Protein AF-A0A150H4C7-F1 (afdb_monomer_lite)

InterPro domains:
  IPR055328 E3 ubiquitin-protein ligase CCNB1IP1 homolog [PTHR47384] (2-64)

Secondary structure (DSSP, 8-state):
-----TT--HHHHHHHHHHHHHHHHHHHHHHHHHHHHHHHHHHHHHHHHHHHHHHHHHHHHHHHHHHS----TT-------------------------------------HHHHHHHHHHHTTPPP-----------------S---

Foldseek 3Di:
DDPPDPPDDVVVVVVVVVVVVVVVVVVVVVVVVVVVVVVVVVVVVVVVVVVVVVVVVVVVVVVCCVVVPDPPVPDPDDDDDDDDDDPPDDDPDPDDDDDDDDDDPDDDDPPPVVVVVVVCVVVVHDDDPPDDDDDDDDPDDPDDDDDD

pLDDT: mean 70.46, std 21.43, range [39.91, 98.62]

Radius of gyration: 32.01 Å; chains: 1; bounding box: 74×52×82 Å

Structure (mmCIF, N/CA/C/O backbone):
data_AF-A0A150H4C7-F1
#
_entry.id   AF-A0A150H4C7-F1
#
loop_
_atom_site.group_PDB
_atom_site.id
_atom_site.type_symbol
_atom_site.label_atom_id
_atom_site.label_alt_id
_atom_site.label_comp_id
_atom_site.label_asym_id
_atom_site.label_entity_id
_atom_site.label_seq_id
_atom_site.pdbx_PDB_ins_code
_atom_site.Cartn_x
_atom_site.Cartn_y
_atom_site.Cartn_z
_atom_site.occupancy
_atom_site.B_iso_or_equiv
_atom_site.auth_seq_id
_atom_site.auth_comp_id
_atom_site.auth_asym_id
_atom_site.auth_atom_id
_atom_site.pdbx_PDB_model_num
ATOM 1 N N . MET A 1 1 ? -40.469 1.631 31.049 1.00 41.66 1 MET A N 1
ATOM 2 C CA . MET A 1 1 ? -39.891 0.312 30.711 1.00 41.66 1 MET A CA 1
ATOM 3 C C . MET A 1 1 ? -38.591 0.146 31.486 1.00 41.66 1 MET A C 1
ATOM 5 O O . MET A 1 1 ? -37.676 0.924 31.260 1.00 41.66 1 MET A O 1
ATOM 9 N N . LYS A 1 2 ? -38.530 -0.782 32.449 1.00 51.66 2 LYS A N 1
ATOM 10 C CA . LYS A 1 2 ? -37.303 -1.110 33.196 1.00 51.66 2 LYS A CA 1
ATOM 11 C C . LYS A 1 2 ? -36.655 -2.314 32.510 1.00 51.66 2 LYS A C 1
ATOM 13 O O . LYS A 1 2 ? -37.197 -3.411 32.580 1.00 51.66 2 LYS A O 1
ATOM 18 N N . LEU A 1 3 ? -35.542 -2.093 31.815 1.00 53.72 3 LEU A N 1
ATOM 19 C CA . LEU A 1 3 ? -34.699 -3.155 31.263 1.00 53.72 3 LEU A CA 1
ATOM 20 C C . LEU A 1 3 ? -33.967 -3.839 32.427 1.00 53.72 3 LEU A C 1
ATOM 22 O O . LEU A 1 3 ? -32.898 -3.410 32.844 1.00 53.72 3 LEU A O 1
ATOM 26 N N . LEU A 1 4 ? -34.586 -4.875 32.991 1.00 54.56 4 LEU A N 1
ATOM 27 C CA . LEU A 1 4 ? -33.944 -5.816 33.910 1.00 54.56 4 LEU A CA 1
ATOM 28 C C . LEU A 1 4 ? -33.056 -6.759 33.084 1.00 54.56 4 LEU A C 1
ATOM 30 O O . LEU A 1 4 ? -33.438 -7.887 32.788 1.00 54.56 4 LEU A O 1
ATOM 34 N N . LEU A 1 5 ? -31.880 -6.283 32.664 1.00 55.50 5 LEU A N 1
ATOM 35 C CA . LEU A 1 5 ? -30.847 -7.160 32.113 1.00 55.50 5 LEU A CA 1
ATOM 36 C C . LEU A 1 5 ? -30.209 -7.957 33.266 1.00 55.50 5 LEU A C 1
ATOM 38 O O . LEU A 1 5 ? -29.368 -7.447 33.999 1.00 55.50 5 LEU A O 1
ATOM 42 N N . CYS A 1 6 ? -30.647 -9.206 33.435 1.00 62.44 6 CYS A N 1
ATOM 43 C CA . CYS A 1 6 ? -29.910 -10.314 34.062 1.00 62.44 6 CYS A CA 1
ATOM 44 C C . CYS A 1 6 ? -29.132 -10.025 35.365 1.00 62.44 6 CYS A C 1
ATOM 46 O O . CYS A 1 6 ? -28.011 -10.501 35.520 1.00 62.44 6 CYS A O 1
ATOM 48 N N . GLY A 1 7 ? -29.698 -9.266 36.310 1.00 65.38 7 GLY A N 1
ATOM 49 C CA . GLY A 1 7 ? -29.125 -9.107 37.657 1.00 65.38 7 GLY A CA 1
ATOM 50 C C . GLY A 1 7 ? -27.735 -8.459 37.718 1.00 65.38 7 GLY A C 1
ATOM 51 O O . GLY A 1 7 ? -27.109 -8.490 38.775 1.00 65.38 7 GLY A O 1
ATOM 52 N N . GLN A 1 8 ? -27.245 -7.875 36.621 1.00 62.22 8 GLN A N 1
ATOM 53 C CA . GLN A 1 8 ? -25.992 -7.131 36.625 1.00 62.22 8 GLN A CA 1
ATOM 54 C C . GLN A 1 8 ? -26.229 -5.695 37.081 1.00 62.22 8 GLN A C 1
ATOM 56 O O . GLN A 1 8 ? -27.199 -5.045 36.685 1.00 62.22 8 GLN A O 1
ATOM 61 N N . ALA A 1 9 ? -25.322 -5.210 37.925 1.00 78.19 9 ALA A N 1
ATOM 62 C CA . ALA A 1 9 ? -25.319 -3.831 38.370 1.00 78.19 9 ALA A CA 1
ATOM 63 C C . ALA A 1 9 ? -25.137 -2.901 37.143 1.00 78.19 9 ALA A C 1
ATOM 65 O O . ALA A 1 9 ? -24.409 -3.261 36.207 1.00 78.19 9 ALA A O 1
ATOM 66 N N . PRO A 1 10 ? -25.822 -1.744 37.081 1.00 81.94 10 PRO A N 1
ATOM 67 C CA . PRO A 1 10 ? -25.789 -0.841 35.923 1.00 81.94 10 PRO A CA 1
ATOM 68 C C . PRO A 1 10 ? -24.366 -0.413 35.517 1.00 81.94 10 PRO A C 1
ATOM 70 O O . PRO A 1 10 ? -24.109 -0.115 34.350 1.00 81.94 10 PRO A O 1
ATOM 73 N N . GLU A 1 11 ? -23.421 -0.454 36.450 1.00 85.75 11 GLU A N 1
ATOM 74 C CA . GLU A 1 11 ? -22.000 -0.198 36.242 1.00 85.75 11 GLU A CA 1
ATOM 75 C C . GLU A 1 11 ? -21.376 -1.198 35.259 1.00 85.75 11 GLU A C 1
ATOM 77 O O . GLU A 1 11 ? -20.555 -0.818 34.425 1.00 85.75 11 GLU A O 1
ATOM 82 N N . THR A 1 12 ? -21.788 -2.470 35.297 1.00 87.88 12 THR A N 1
ATOM 83 C CA . THR A 1 12 ? -21.277 -3.505 34.386 1.00 87.88 12 THR A CA 1
ATOM 84 C C . THR A 1 12 ? -21.752 -3.273 32.954 1.00 87.88 12 THR A C 1
ATOM 86 O O . THR A 1 12 ? -20.964 -3.396 32.015 1.00 87.88 12 THR A O 1
ATOM 89 N N . ALA A 1 13 ? -23.013 -2.870 32.778 1.00 85.88 13 ALA A N 1
ATOM 90 C CA . ALA A 1 13 ? -23.545 -2.508 31.467 1.00 85.88 13 ALA A CA 1
ATOM 91 C C . ALA A 1 13 ? -22.799 -1.300 30.878 1.00 85.88 13 ALA A C 1
ATOM 93 O O . ALA A 1 13 ? -22.429 -1.313 29.703 1.00 85.88 13 ALA A O 1
ATOM 94 N N . PHE A 1 14 ? -22.508 -0.288 31.701 1.00 90.94 14 PHE A N 1
ATOM 95 C CA . PHE A 1 14 ? -21.747 0.882 31.265 1.00 90.94 14 PHE A CA 1
ATOM 96 C C . PHE A 1 14 ? -20.296 0.533 30.907 1.00 90.94 14 PHE A C 1
ATOM 98 O O . PHE A 1 14 ? -19.802 0.952 29.860 1.00 90.94 14 PHE A O 1
ATOM 105 N N . ALA A 1 15 ? -19.628 -0.290 31.720 1.00 92.38 15 ALA A N 1
ATOM 106 C CA . ALA A 1 15 ? -18.275 -0.763 31.435 1.00 92.38 15 ALA A CA 1
ATOM 107 C C . ALA A 1 15 ? -18.214 -1.571 30.127 1.00 92.38 15 ALA A C 1
ATOM 109 O O . ALA A 1 15 ? -17.310 -1.370 29.317 1.00 92.38 15 ALA A O 1
ATOM 110 N N . SER A 1 16 ? -19.202 -2.438 29.882 1.00 94.56 16 SER A N 1
ATOM 111 C CA . SER A 1 16 ? -19.303 -3.215 28.642 1.00 94.56 16 SER A CA 1
ATOM 112 C C . SER A 1 16 ? -19.544 -2.325 27.419 1.00 94.56 16 SER A C 1
ATOM 114 O O . SER A 1 16 ? -18.888 -2.497 26.387 1.00 94.56 16 SER A O 1
ATOM 116 N N . ALA A 1 17 ? -20.430 -1.331 27.536 1.00 94.75 17 ALA A N 1
ATOM 117 C CA . ALA A 1 17 ? -20.675 -0.364 26.471 1.00 94.75 17 ALA A CA 1
ATOM 118 C C . ALA A 1 17 ? -19.405 0.439 26.143 1.00 94.75 17 ALA A C 1
ATOM 120 O O . ALA A 1 17 ? -19.026 0.545 24.976 1.00 94.75 17 ALA A O 1
ATOM 121 N N . LEU A 1 18 ? -18.698 0.932 27.165 1.00 96.25 18 LEU A N 1
ATOM 122 C CA . LEU A 1 18 ? -17.440 1.658 26.995 1.00 96.25 18 LEU A CA 1
ATOM 123 C C . LEU A 1 18 ? -16.363 0.789 26.333 1.00 96.25 18 LEU A C 1
ATOM 125 O O . LEU A 1 18 ? -15.719 1.236 25.385 1.00 96.25 18 LEU A O 1
ATOM 129 N N . ALA A 1 19 ? -16.204 -0.459 26.780 1.00 96.88 19 ALA A N 1
ATOM 130 C CA . ALA A 1 19 ? -15.258 -1.404 26.188 1.00 96.88 19 ALA A CA 1
ATOM 131 C C . ALA A 1 19 ? -15.578 -1.678 24.709 1.00 96.88 19 ALA A C 1
ATOM 133 O O . ALA A 1 19 ? -14.673 -1.743 23.879 1.00 96.88 19 ALA A O 1
ATOM 134 N N . SER A 1 20 ? -1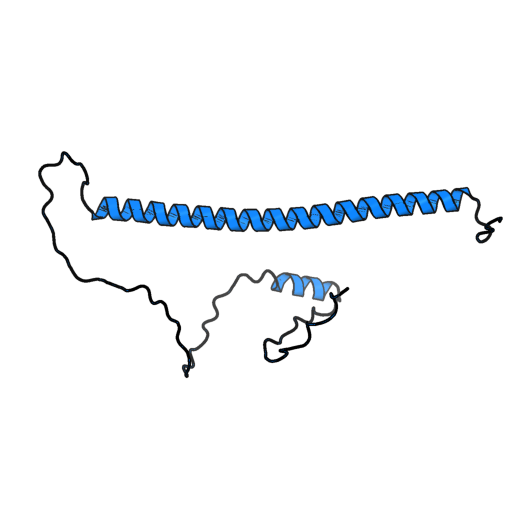6.864 -1.770 24.359 1.00 97.62 20 SER A N 1
ATOM 135 C CA . SER A 1 20 ? -17.312 -1.976 22.976 1.00 97.62 20 SER A CA 1
ATOM 136 C C . SER A 1 20 ? -16.969 -0.781 22.080 1.00 97.62 20 SER A C 1
ATOM 138 O O . SER A 1 20 ? -16.491 -0.964 20.960 1.00 97.62 20 SER A O 1
ATOM 140 N N . VAL A 1 21 ? -17.150 0.448 22.578 1.00 98.19 21 VAL A N 1
ATOM 141 C CA . VAL A 1 21 ? -16.762 1.672 21.856 1.00 98.19 21 VAL A CA 1
ATOM 142 C C . VAL A 1 21 ? -15.246 1.738 21.676 1.00 98.19 21 VAL A C 1
ATOM 144 O O . VAL A 1 21 ? -14.774 1.989 20.568 1.00 98.19 21 VAL A O 1
ATOM 147 N N . GLN A 1 22 ? -14.475 1.467 22.731 1.00 97.94 22 GLN A N 1
ATOM 148 C CA . GLN A 1 22 ? -13.011 1.449 22.662 1.00 97.94 22 GLN A CA 1
ATOM 149 C C . GLN A 1 22 ? -12.500 0.404 21.663 1.00 97.94 22 GLN A C 1
ATOM 151 O O . GLN A 1 22 ? -11.621 0.703 20.855 1.00 97.94 22 GLN A O 1
ATOM 156 N N . PHE A 1 23 ? -13.091 -0.792 21.663 1.00 98.31 23 PHE A N 1
ATOM 157 C CA . PHE A 1 23 ? -12.769 -1.841 20.700 1.00 98.31 23 PHE A CA 1
ATOM 158 C C . PHE A 1 23 ? -13.050 -1.400 19.260 1.00 98.31 23 PHE A C 1
ATOM 160 O O . PHE A 1 23 ? -12.205 -1.578 18.384 1.00 98.31 23 PHE A O 1
ATOM 167 N N . TYR A 1 24 ? -14.206 -0.782 19.012 1.00 98.44 24 TYR A N 1
ATOM 168 C CA . TYR A 1 24 ? -14.568 -0.298 17.682 1.00 98.44 24 TYR A CA 1
ATOM 169 C C . TYR A 1 24 ? -13.594 0.772 17.167 1.00 98.44 24 TYR A C 1
ATOM 171 O O . TYR A 1 24 ? -13.165 0.714 16.014 1.00 98.44 24 TYR A O 1
ATOM 179 N N . VAL A 1 25 ? -13.187 1.710 18.026 1.00 98.44 25 VAL A N 1
ATOM 180 C CA . VAL A 1 25 ? -12.183 2.731 17.684 1.00 98.4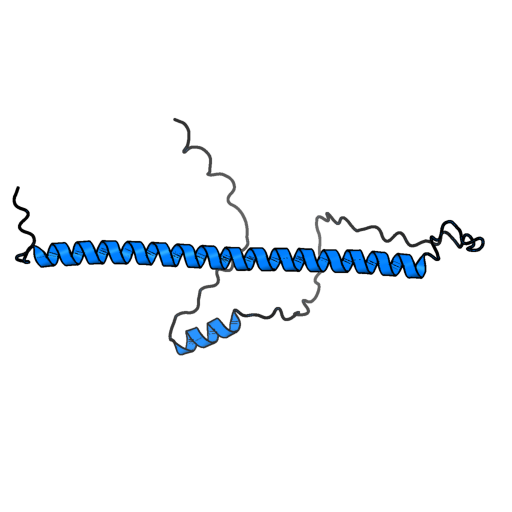4 25 VAL A CA 1
ATOM 181 C C . VAL A 1 25 ? -10.836 2.086 17.346 1.00 98.44 25 VAL A C 1
ATOM 183 O O . VAL A 1 25 ? -10.255 2.403 16.307 1.00 98.44 25 VAL A O 1
ATOM 186 N N . ALA A 1 26 ? -10.367 1.136 18.159 1.00 98.12 26 ALA A N 1
ATOM 187 C CA . ALA A 1 26 ? -9.122 0.414 17.894 1.00 98.12 26 ALA A CA 1
ATOM 188 C C . ALA A 1 26 ? -9.186 -0.379 16.573 1.00 98.12 26 ALA A C 1
ATOM 190 O O . ALA A 1 26 ? -8.234 -0.387 15.792 1.00 98.12 26 ALA A O 1
ATOM 191 N N . GLN A 1 27 ? -10.331 -1.001 16.274 1.00 97.06 27 GLN A N 1
ATOM 192 C CA . GLN A 1 27 ? -10.539 -1.721 15.020 1.00 97.06 27 GLN A CA 1
ATOM 193 C C . GLN A 1 27 ? -10.494 -0.782 13.806 1.00 97.06 27 GLN A C 1
ATOM 195 O O . GLN A 1 27 ? -9.904 -1.141 12.783 1.00 97.06 27 GLN A O 1
ATOM 200 N N . GLN A 1 28 ? -11.085 0.415 13.901 1.00 98.00 28 GLN A N 1
ATOM 201 C CA . GLN A 1 28 ? -10.997 1.414 12.833 1.00 98.00 28 GLN A CA 1
ATOM 202 C C . GLN A 1 28 ? -9.552 1.862 12.586 1.00 98.00 28 GLN A C 1
ATOM 204 O O . GLN A 1 28 ? -9.127 1.904 11.430 1.00 98.00 28 GLN A O 1
ATOM 209 N N . GLN A 1 29 ? -8.792 2.134 13.652 1.00 97.94 29 GLN A N 1
ATOM 210 C CA . GLN A 1 29 ? -7.383 2.534 13.561 1.00 97.94 29 GLN A CA 1
ATOM 211 C C . GLN A 1 29 ? -6.539 1.469 12.852 1.00 97.94 29 GLN A C 1
ATOM 213 O O . GLN A 1 29 ? -5.854 1.766 11.871 1.00 97.94 29 GLN A O 1
ATOM 218 N N . LEU A 1 30 ? -6.683 0.205 13.255 1.00 98.25 30 LEU A N 1
ATOM 219 C CA . LEU A 1 30 ? -5.969 -0.906 12.627 1.00 98.25 30 LEU A CA 1
ATOM 220 C C . LEU A 1 30 ? -6.305 -1.038 11.131 1.00 98.25 30 LEU A C 1
ATOM 222 O O . LEU A 1 30 ? -5.433 -1.304 10.301 1.00 98.25 30 LEU A O 1
ATOM 226 N N . GLN A 1 31 ? -7.571 -0.832 10.754 1.00 97.00 31 GLN A N 1
ATOM 227 C CA . GLN A 1 31 ? -7.965 -0.850 9.345 1.00 97.00 31 GLN A CA 1
ATOM 228 C C . GLN A 1 31 ? -7.371 0.318 8.552 1.00 97.00 31 GLN A C 1
ATOM 230 O O . GLN A 1 31 ? -7.003 0.120 7.389 1.00 97.00 31 GLN A O 1
ATOM 235 N N . SER A 1 32 ? -7.279 1.518 9.135 1.00 97.06 32 SER A N 1
ATOM 236 C CA . SER A 1 32 ? -6.611 2.646 8.478 1.00 97.06 32 SER A CA 1
ATOM 237 C C . SER A 1 32 ? -5.117 2.393 8.288 1.00 97.06 32 SER A C 1
ATOM 239 O O . SER A 1 32 ? -4.633 2.569 7.172 1.00 97.06 32 SER A O 1
ATOM 241 N N . GLU A 1 33 ? -4.419 1.873 9.299 1.00 98.06 33 GLU A N 1
ATOM 242 C CA . GLU A 1 33 ? -2.986 1.553 9.217 1.00 98.06 33 GLU A CA 1
ATOM 243 C C . GLU A 1 33 ? -2.691 0.496 8.145 1.00 98.06 33 GLU A C 1
ATOM 245 O O . GLU A 1 33 ? -1.726 0.601 7.380 1.00 98.06 33 GLU A O 1
ATOM 250 N N . LEU A 1 34 ? -3.553 -0.521 8.032 1.00 97.25 34 LEU A N 1
ATOM 251 C CA . LEU A 1 34 ? -3.422 -1.552 7.005 1.00 97.25 34 LEU A CA 1
ATOM 252 C C . LEU A 1 34 ? -3.577 -0.952 5.601 1.00 97.25 34 LEU A C 1
ATOM 254 O O . LEU A 1 34 ? -2.770 -1.244 4.710 1.00 97.25 34 LEU A O 1
ATOM 258 N N . LYS A 1 35 ? -4.588 -0.097 5.395 1.00 97.44 35 LYS A N 1
ATOM 259 C CA . LYS A 1 35 ? -4.810 0.599 4.117 1.00 97.44 35 LYS A CA 1
ATOM 260 C C . LYS A 1 35 ? -3.639 1.517 3.771 1.00 97.44 35 LYS A C 1
ATOM 262 O O . LYS A 1 35 ? -3.161 1.476 2.637 1.00 97.44 35 LYS A O 1
ATOM 267 N N . GLU A 1 36 ? -3.153 2.289 4.736 1.00 97.88 36 GLU A N 1
ATOM 268 C CA . GLU A 1 36 ? -2.000 3.175 4.576 1.00 97.88 36 GLU A CA 1
ATOM 269 C C . GLU A 1 36 ? -0.746 2.384 4.190 1.00 97.88 36 GLU A C 1
ATOM 271 O O . GLU A 1 36 ? -0.117 2.672 3.174 1.00 97.88 36 GLU A O 1
ATOM 276 N N . THR A 1 37 ? -0.450 1.294 4.900 1.00 96.94 37 THR A N 1
ATOM 277 C CA . THR A 1 37 ? 0.690 0.418 4.596 1.00 96.94 37 THR A CA 1
ATOM 278 C C . THR A 1 37 ? 0.630 -0.129 3.166 1.00 96.94 37 THR A C 1
ATOM 280 O O . THR A 1 37 ? 1.647 -0.216 2.471 1.00 96.94 37 THR A O 1
ATOM 283 N N . GLN A 1 38 ? -0.557 -0.515 2.690 1.00 96.94 38 GLN A N 1
ATOM 284 C CA . GLN A 1 38 ? -0.728 -0.983 1.313 1.00 96.94 38 GLN A CA 1
ATOM 285 C C . GLN A 1 38 ? -0.527 0.135 0.286 1.00 96.94 38 GLN A C 1
ATOM 287 O O . GLN A 1 38 ? 0.093 -0.105 -0.755 1.00 96.94 38 GLN A O 1
ATOM 292 N N . LEU A 1 39 ? -1.034 1.338 0.562 1.00 97.50 39 LEU A N 1
ATOM 293 C CA . LEU A 1 39 ? -0.844 2.505 -0.297 1.00 97.50 39 LEU A CA 1
ATOM 294 C C . LEU A 1 39 ? 0.632 2.889 -0.383 1.00 97.50 39 LEU A C 1
ATOM 296 O O . LEU A 1 39 ? 1.150 3.011 -1.490 1.00 97.50 39 LEU A O 1
ATOM 300 N N . THR A 1 40 ? 1.337 2.951 0.744 1.00 98.00 40 THR A N 1
ATOM 301 C CA . THR A 1 40 ? 2.776 3.239 0.801 1.00 98.00 40 THR A CA 1
ATOM 302 C C . THR A 1 40 ? 3.585 2.235 -0.019 1.00 98.00 40 THR A C 1
ATOM 304 O O . THR A 1 40 ? 4.446 2.626 -0.806 1.00 98.00 40 THR A O 1
ATOM 307 N N . LYS A 1 41 ? 3.254 0.937 0.047 1.00 98.31 41 LYS A N 1
ATOM 308 C CA . LYS A 1 41 ? 3.887 -0.089 -0.804 1.00 98.31 41 LYS A CA 1
ATOM 309 C C . LYS A 1 41 ? 3.626 0.132 -2.296 1.00 98.31 41 LYS A C 1
ATOM 311 O O . LYS A 1 41 ? 4.521 -0.086 -3.109 1.00 98.31 41 LYS A O 1
ATOM 316 N N . LYS A 1 42 ? 2.405 0.522 -2.681 1.00 97.88 42 LYS A N 1
ATOM 317 C CA . LYS A 1 42 ? 2.071 0.819 -4.086 1.00 97.88 42 LYS A CA 1
ATOM 318 C C . LYS A 1 42 ? 2.803 2.066 -4.577 1.00 97.88 42 LYS A C 1
ATOM 320 O O . LYS A 1 42 ? 3.355 2.030 -5.671 1.00 97.88 42 LYS A O 1
ATOM 325 N N . ILE A 1 43 ? 2.851 3.117 -3.759 1.00 98.25 43 ILE A N 1
ATOM 326 C CA . ILE A 1 43 ? 3.592 4.349 -4.048 1.00 98.25 43 ILE A CA 1
ATOM 327 C C . ILE A 1 43 ? 5.073 4.035 -4.258 1.00 98.25 43 ILE A C 1
ATOM 329 O O . ILE A 1 43 ? 5.617 4.440 -5.280 1.00 98.25 43 ILE A O 1
ATOM 333 N N . GLY A 1 44 ? 5.692 3.244 -3.375 1.00 98.00 44 GLY A N 1
ATOM 334 C CA . GLY A 1 44 ? 7.090 2.826 -3.529 1.00 98.00 44 GLY A CA 1
ATOM 335 C C . GLY A 1 44 ? 7.350 2.121 -4.864 1.00 98.00 44 GLY A C 1
ATOM 336 O O . GLY A 1 44 ? 8.224 2.531 -5.620 1.00 98.00 44 GLY A O 1
ATOM 337 N N . LYS A 1 45 ? 6.509 1.145 -5.237 1.00 98.38 45 LYS A N 1
ATOM 338 C CA . LYS A 1 45 ? 6.631 0.445 -6.532 1.00 98.38 45 LYS A CA 1
ATOM 339 C C . LYS A 1 45 ? 6.525 1.384 -7.736 1.00 98.38 45 LYS A C 1
ATOM 341 O O . LYS A 1 45 ? 7.241 1.202 -8.717 1.00 98.38 45 LYS A O 1
ATOM 346 N N . VAL A 1 46 ? 5.614 2.357 -7.684 1.00 98.44 46 VAL A N 1
ATOM 347 C CA . VAL A 1 46 ? 5.448 3.345 -8.760 1.00 98.44 46 VAL A CA 1
ATOM 348 C C . VAL A 1 46 ? 6.656 4.280 -8.821 1.00 98.44 46 VAL A C 1
ATOM 350 O O . VAL A 1 46 ? 7.169 4.530 -9.907 1.00 98.44 46 VAL A O 1
ATOM 353 N N . GLN A 1 47 ? 7.153 4.750 -7.675 1.00 98.38 47 GLN A N 1
ATOM 354 C CA . GLN A 1 47 ? 8.353 5.585 -7.605 1.00 98.38 47 GLN A CA 1
ATOM 355 C C . GLN A 1 47 ? 9.585 4.866 -8.166 1.00 98.38 47 GLN A C 1
ATOM 357 O O . GLN A 1 47 ? 10.313 5.455 -8.965 1.00 98.38 47 GLN A O 1
ATOM 362 N N . ASP A 1 48 ? 9.784 3.592 -7.824 1.00 98.38 48 ASP A N 1
ATOM 363 C CA . ASP A 1 48 ? 10.891 2.782 -8.342 1.00 98.38 48 ASP A CA 1
ATOM 364 C C . ASP A 1 48 ? 10.789 2.581 -9.858 1.00 98.38 48 ASP A C 1
ATOM 366 O O . ASP A 1 48 ? 11.782 2.705 -10.577 1.00 98.38 48 ASP A O 1
ATOM 370 N N . ALA A 1 49 ? 9.580 2.335 -10.374 1.00 98.06 49 ALA A N 1
ATOM 371 C CA . ALA A 1 49 ? 9.345 2.228 -11.811 1.00 98.06 49 ALA A CA 1
ATOM 372 C C . ALA A 1 49 ? 9.644 3.548 -12.545 1.00 98.06 49 ALA A C 1
ATOM 374 O O . ALA A 1 49 ? 10.299 3.534 -13.591 1.00 98.06 49 ALA A O 1
ATOM 375 N N . CYS A 1 50 ? 9.215 4.686 -11.987 1.00 98.19 50 CYS A N 1
ATOM 376 C CA . CYS A 1 50 ? 9.515 6.012 -12.526 1.00 98.19 50 CYS A CA 1
ATOM 377 C C . CYS A 1 50 ? 11.021 6.300 -12.519 1.00 98.19 50 CYS A C 1
ATOM 379 O O . CYS A 1 50 ? 11.559 6.737 -13.535 1.00 98.19 50 CYS A O 1
ATOM 381 N N . ARG A 1 51 ? 11.711 6.008 -11.408 1.00 98.62 51 ARG A N 1
ATOM 382 C CA . ARG A 1 51 ? 13.167 6.169 -11.284 1.00 98.62 51 ARG A CA 1
ATOM 383 C C . ARG A 1 51 ? 13.899 5.354 -12.347 1.00 98.62 51 ARG A C 1
ATOM 385 O O . ARG A 1 51 ? 14.694 5.910 -13.096 1.00 98.62 51 ARG A O 1
ATOM 392 N N . LYS A 1 52 ? 13.562 4.069 -12.476 1.00 98.56 52 LYS A N 1
ATOM 393 C CA . LYS A 1 52 ? 14.169 3.178 -13.471 1.00 98.56 52 LYS A CA 1
ATOM 394 C C . LYS A 1 52 ? 13.960 3.684 -14.899 1.00 98.56 52 LYS A C 1
ATOM 396 O O . LYS A 1 52 ? 14.887 3.666 -15.702 1.00 98.56 52 LYS A O 1
ATOM 401 N N . LYS A 1 53 ? 12.759 4.167 -15.230 1.00 98.38 53 LYS A N 1
ATOM 402 C CA . LYS A 1 53 ? 12.493 4.737 -16.559 1.00 98.38 53 LYS A CA 1
ATOM 403 C C . LYS A 1 53 ? 13.291 6.009 -16.823 1.00 98.38 53 LYS A C 1
ATOM 405 O O . LYS A 1 53 ? 13.749 6.207 -17.944 1.00 98.38 53 LYS A O 1
ATOM 410 N N . LEU A 1 54 ? 13.488 6.840 -15.806 1.00 98.38 54 LEU A N 1
ATOM 411 C CA . LEU A 1 54 ? 14.304 8.044 -15.916 1.00 98.38 54 LEU A CA 1
ATOM 412 C C . LEU A 1 54 ? 15.784 7.701 -16.145 1.00 98.38 54 LEU A C 1
ATOM 414 O O . LEU A 1 54 ? 16.422 8.314 -16.997 1.00 98.38 54 LEU A O 1
ATOM 418 N N . GLU A 1 55 ? 16.302 6.677 -15.465 1.00 98.19 55 GLU A N 1
ATOM 419 C CA . GLU A 1 55 ? 17.648 6.137 -15.701 1.00 98.19 55 GLU A CA 1
ATOM 420 C C . GLU A 1 55 ? 17.799 5.562 -17.118 1.00 98.19 55 GLU A C 1
ATOM 422 O O . GLU A 1 55 ? 18.782 5.853 -17.794 1.00 98.19 55 GLU A O 1
ATOM 427 N N . GLU A 1 56 ? 16.816 4.800 -17.611 1.00 97.56 56 GLU A N 1
ATOM 428 C CA . GLU A 1 56 ? 16.813 4.284 -18.990 1.00 97.56 56 GLU A CA 1
ATOM 429 C C . GLU A 1 56 ? 16.866 5.422 -20.024 1.00 97.56 56 GLU A C 1
ATOM 431 O O . GLU A 1 56 ? 17.668 5.372 -20.958 1.00 97.56 56 GLU A O 1
ATOM 436 N N . VAL A 1 57 ? 16.053 6.470 -19.842 1.00 97.81 57 VAL A N 1
ATOM 437 C CA . VAL A 1 57 ? 16.053 7.656 -20.714 1.00 97.81 57 VAL A CA 1
ATOM 438 C C . VAL A 1 57 ? 17.397 8.382 -20.646 1.00 97.81 57 VAL A C 1
ATOM 440 O O . VAL A 1 57 ? 17.970 8.701 -21.687 1.00 97.81 57 VAL A O 1
ATOM 443 N N . HIS A 1 58 ? 17.931 8.605 -19.443 1.00 97.12 58 HIS A N 1
ATOM 444 C CA . HIS A 1 58 ? 19.231 9.245 -19.250 1.00 97.12 58 HIS A CA 1
ATOM 445 C C . HIS A 1 58 ? 20.357 8.471 -19.946 1.00 97.12 58 HIS A C 1
ATOM 447 O O . HIS A 1 58 ? 21.127 9.054 -20.709 1.00 97.12 58 HIS A O 1
ATOM 453 N N . ASN A 1 59 ? 20.411 7.153 -19.752 1.00 96.25 59 ASN A N 1
ATOM 454 C CA . ASN A 1 59 ? 21.396 6.290 -20.397 1.00 96.25 59 ASN A CA 1
ATOM 455 C C . ASN A 1 59 ? 21.268 6.328 -21.927 1.00 96.25 59 ASN A C 1
ATOM 457 O O . ASN A 1 59 ? 22.283 6.383 -22.621 1.00 96.25 59 ASN A O 1
ATOM 461 N N . GLY A 1 60 ? 20.041 6.376 -22.456 1.00 94.88 60 GLY A N 1
ATOM 462 C CA . GLY A 1 60 ? 19.793 6.571 -23.886 1.00 94.88 60 GLY A CA 1
ATOM 463 C C . GLY A 1 60 ? 20.373 7.888 -24.413 1.00 94.88 60 GLY A C 1
ATOM 464 O O . GLY A 1 60 ? 21.059 7.894 -25.435 1.00 94.88 60 GLY A O 1
ATOM 465 N N . TYR A 1 61 ? 20.182 8.996 -23.690 1.00 93.69 61 TYR A N 1
ATOM 466 C CA . TYR A 1 61 ? 20.782 10.287 -24.046 1.00 93.69 61 TYR A CA 1
ATOM 467 C C . TYR A 1 61 ? 22.311 10.259 -24.005 1.00 93.69 61 TYR A C 1
ATOM 469 O O . TYR A 1 61 ? 22.954 10.783 -24.914 1.00 93.69 61 TYR A O 1
ATOM 477 N N . VAL A 1 62 ? 22.906 9.642 -22.981 1.00 91.50 62 VAL A N 1
ATOM 478 C CA . VAL A 1 62 ? 24.367 9.508 -22.866 1.00 91.50 62 VAL A CA 1
ATOM 479 C C . VAL A 1 62 ? 24.930 8.687 -24.028 1.00 91.50 62 VAL A C 1
ATOM 481 O O . VAL A 1 62 ? 25.925 9.087 -24.633 1.00 91.50 62 VAL A O 1
ATOM 484 N N . GLN A 1 63 ? 24.270 7.586 -24.395 1.00 89.31 63 GLN A N 1
ATOM 485 C CA . GLN A 1 63 ? 24.689 6.734 -25.507 1.00 89.31 63 GLN A CA 1
ATOM 486 C C . GLN A 1 63 ? 24.628 7.470 -26.854 1.00 89.31 63 GLN A C 1
ATOM 488 O O . GLN A 1 63 ? 25.583 7.402 -27.630 1.00 89.31 63 GLN A O 1
ATOM 493 N N . VAL A 1 64 ? 23.547 8.213 -27.120 1.00 87.56 64 VAL A N 1
ATOM 494 C CA . VAL A 1 64 ? 23.417 9.030 -28.340 1.00 87.56 64 VAL A CA 1
ATOM 495 C C . VAL A 1 64 ? 24.428 10.172 -28.349 1.00 87.56 64 VAL A C 1
ATOM 497 O O . VAL A 1 64 ? 25.024 10.428 -29.386 1.00 87.56 64 VAL A O 1
ATOM 500 N N . ARG A 1 65 ? 24.688 10.831 -27.214 1.00 81.38 65 ARG A N 1
ATOM 501 C CA . ARG A 1 65 ? 25.707 11.889 -27.126 1.00 81.38 65 ARG A CA 1
ATOM 502 C C . ARG A 1 65 ? 27.111 11.367 -27.434 1.00 81.38 65 ARG A C 1
ATOM 504 O O . ARG A 1 65 ? 27.899 12.083 -28.040 1.00 81.38 65 ARG A O 1
ATOM 511 N N . PHE A 1 66 ? 27.431 10.147 -27.007 1.00 79.31 66 PHE A N 1
ATOM 512 C CA . PHE A 1 66 ? 28.752 9.560 -27.226 1.00 79.31 66 PHE A CA 1
ATOM 513 C C . PHE A 1 66 ? 28.941 9.057 -28.665 1.00 79.31 66 PHE A C 1
ATOM 515 O O . PHE A 1 66 ? 29.995 9.267 -29.255 1.00 79.31 66 PHE A O 1
ATOM 522 N N . LEU A 1 67 ? 27.919 8.420 -29.248 1.00 76.12 67 LEU A N 1
ATOM 523 C CA . LEU A 1 67 ? 27.979 7.876 -30.614 1.00 76.12 67 LEU A CA 1
ATOM 524 C C . LEU A 1 67 ? 27.655 8.908 -31.701 1.00 76.12 67 LEU A C 1
ATOM 526 O O . LEU A 1 67 ? 28.111 8.774 -32.831 1.00 76.12 67 LEU A O 1
ATOM 530 N N . GLY A 1 68 ? 26.854 9.920 -31.375 1.00 63.25 68 GLY A N 1
ATOM 531 C CA . GLY A 1 68 ? 26.329 10.904 -32.319 1.00 63.25 68 GLY A CA 1
ATOM 532 C C . GLY A 1 68 ? 27.304 12.011 -32.702 1.00 63.25 68 GLY A C 1
ATOM 533 O O . GLY A 1 68 ? 26.932 12.875 -33.489 1.00 63.25 68 GLY A O 1
ATOM 534 N N . GLY A 1 69 ? 28.532 11.998 -32.175 1.00 55.38 69 GLY A N 1
ATOM 535 C CA . GLY A 1 69 ? 29.481 13.078 -32.403 1.00 55.38 69 GLY A CA 1
ATOM 536 C C . GLY A 1 69 ? 29.001 14.400 -31.801 1.00 55.38 69 GLY A C 1
ATOM 537 O O . GLY A 1 69 ? 27.860 14.571 -31.376 1.00 55.38 69 GLY A O 1
ATOM 538 N N . SER A 1 70 ? 29.921 15.343 -31.701 1.00 52.19 70 SER A N 1
ATOM 539 C CA . SER A 1 70 ? 29.682 16.649 -31.105 1.00 52.19 70 SER A CA 1
ATOM 540 C C . SER A 1 70 ? 28.532 17.386 -31.813 1.00 52.19 70 SER A C 1
ATOM 542 O O . SER A 1 70 ? 28.720 17.927 -32.896 1.00 52.19 70 SER A O 1
ATOM 544 N N . LEU A 1 71 ? 27.353 17.464 -31.186 1.00 58.38 71 LEU A N 1
ATOM 545 C CA . LEU A 1 71 ? 26.300 18.448 -31.500 1.00 58.38 71 LEU A CA 1
ATOM 546 C C . LEU A 1 71 ? 26.691 19.839 -30.969 1.00 58.38 71 LEU A C 1
ATOM 548 O O . LEU A 1 71 ? 25.856 20.588 -30.469 1.00 58.38 71 LEU A O 1
ATOM 552 N N . ASP A 1 72 ? 27.980 20.169 -31.015 1.00 58.56 72 ASP A N 1
ATOM 553 C CA . ASP A 1 72 ? 28.435 21.530 -30.809 1.00 58.56 72 ASP A CA 1
ATOM 554 C C . ASP A 1 72 ? 28.095 22.304 -32.089 1.00 58.56 72 ASP A C 1
ATOM 556 O O . ASP A 1 72 ? 28.678 22.013 -33.141 1.00 58.56 72 ASP A O 1
ATOM 560 N N . PRO A 1 73 ? 27.148 23.261 -32.048 1.00 61.47 73 PRO A N 1
ATOM 561 C CA . PRO A 1 73 ? 26.780 24.039 -33.226 1.00 61.47 73 PRO A CA 1
ATOM 562 C C . PRO A 1 73 ? 27.945 24.885 -33.769 1.00 61.47 73 PRO A C 1
ATOM 564 O O . PRO A 1 73 ? 27.808 25.460 -34.844 1.00 61.47 73 PRO A O 1
ATOM 567 N N . ASN A 1 74 ? 29.085 24.945 -33.066 1.00 62.41 74 ASN A N 1
ATOM 568 C CA . ASN A 1 74 ? 30.292 25.649 -33.489 1.00 62.41 74 ASN A CA 1
ATOM 569 C C . ASN A 1 74 ? 31.492 24.740 -33.816 1.00 62.41 74 ASN A C 1
ATOM 571 O O . ASN A 1 74 ? 32.579 25.269 -34.038 1.00 62.41 74 ASN A O 1
ATOM 575 N N . SER A 1 75 ? 31.352 23.407 -33.877 1.00 51.59 75 SER A N 1
ATOM 576 C CA . SER A 1 75 ? 32.455 22.531 -34.323 1.00 51.59 75 SER A CA 1
ATOM 577 C C . SER A 1 75 ? 32.476 22.366 -35.855 1.00 51.59 75 SER A C 1
ATOM 579 O O . SER A 1 75 ? 31.599 21.700 -36.406 1.00 51.59 75 SER A O 1
ATOM 581 N N . PRO A 1 76 ? 33.486 22.895 -36.578 1.00 52.97 76 PRO A N 1
ATOM 582 C CA . PRO A 1 76 ? 33.517 22.920 -38.041 1.00 52.97 76 PRO A CA 1
ATOM 583 C C . PRO A 1 76 ? 34.110 21.639 -38.663 1.00 52.97 76 PRO A C 1
ATOM 585 O O . PRO A 1 76 ? 34.860 21.699 -39.634 1.00 52.97 76 PRO A O 1
ATOM 588 N N . GLY A 1 77 ? 33.797 20.457 -38.128 1.00 51.41 77 GLY A N 1
ATOM 589 C CA . GLY A 1 77 ? 34.357 19.211 -38.660 1.00 51.41 77 GLY A CA 1
ATOM 590 C C . GLY A 1 77 ? 33.744 17.956 -38.059 1.00 51.41 77 GLY A C 1
ATOM 591 O O . GLY A 1 77 ? 34.213 17.458 -37.043 1.00 51.41 77 GLY A O 1
ATOM 592 N N . GLY A 1 78 ? 32.714 17.415 -38.706 1.00 46.38 78 GLY A N 1
ATOM 593 C CA . GLY A 1 78 ? 32.071 16.171 -38.284 1.00 46.38 78 GLY A CA 1
ATOM 594 C C . GLY A 1 78 ? 31.226 15.586 -39.401 1.00 46.38 78 GLY A C 1
ATOM 595 O O . GLY A 1 78 ? 30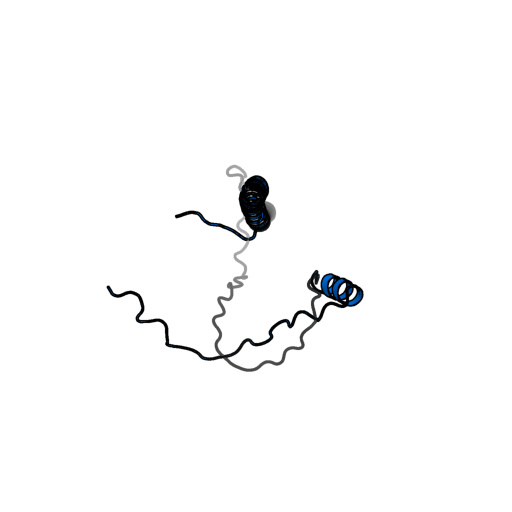.021 15.794 -39.451 1.00 46.38 78 GLY A O 1
ATOM 596 N N . ALA A 1 79 ? 31.896 14.933 -40.344 1.00 51.34 79 ALA A N 1
ATOM 597 C CA . ALA A 1 79 ? 31.343 14.439 -41.592 1.00 51.34 79 ALA A CA 1
ATOM 598 C C . ALA A 1 79 ? 30.124 13.517 -41.416 1.00 51.34 79 ALA A C 1
ATOM 600 O O . ALA A 1 79 ? 30.136 12.566 -40.636 1.00 51.34 79 ALA A O 1
ATOM 601 N N . LEU A 1 80 ? 29.118 13.788 -42.252 1.00 56.75 80 LEU A N 1
ATOM 602 C CA . LEU A 1 80 ? 28.098 12.862 -42.733 1.00 56.75 80 LEU A CA 1
ATOM 603 C C . LEU A 1 80 ? 28.676 11.442 -42.911 1.00 56.75 80 LEU A C 1
ATOM 605 O O . LEU A 1 80 ? 29.398 11.168 -43.868 1.00 56.75 80 LEU A O 1
ATOM 609 N N . GLY A 1 81 ? 28.338 10.542 -41.990 1.00 49.09 81 GLY A N 1
ATOM 610 C CA . GLY A 1 81 ? 28.738 9.139 -42.007 1.00 49.09 81 GLY A CA 1
ATOM 611 C C . GLY A 1 81 ? 27.523 8.221 -41.954 1.00 49.09 81 GLY A C 1
ATOM 612 O O . GLY A 1 81 ? 27.157 7.729 -40.897 1.00 49.09 81 GLY A O 1
ATOM 613 N N . THR A 1 82 ? 26.932 7.996 -43.125 1.00 51.56 82 THR A N 1
ATOM 614 C CA . THR A 1 82 ? 26.297 6.730 -43.524 1.00 51.56 82 THR A CA 1
ATOM 615 C C . THR A 1 82 ? 25.026 6.292 -42.784 1.00 51.56 82 THR A C 1
ATOM 617 O O . THR A 1 82 ? 25.028 5.584 -41.780 1.00 51.56 82 THR A O 1
ATOM 620 N N . VAL A 1 83 ? 23.905 6.599 -43.438 1.00 53.34 83 VAL A N 1
ATOM 621 C CA . VAL A 1 83 ? 22.670 5.806 -43.456 1.00 53.34 83 VAL A CA 1
ATOM 622 C C . VAL A 1 83 ? 23.013 4.320 -43.655 1.00 53.34 83 VAL A C 1
ATOM 624 O O . VAL A 1 83 ? 23.333 3.892 -44.760 1.00 53.34 83 VAL A O 1
ATOM 627 N N . GLY A 1 84 ? 22.959 3.532 -42.582 1.00 49.91 84 GLY A N 1
ATOM 628 C CA . GLY A 1 84 ? 23.255 2.099 -42.587 1.00 49.91 84 GLY A CA 1
ATOM 629 C C . GLY A 1 84 ? 22.228 1.320 -41.773 1.00 49.91 84 GLY A C 1
ATOM 630 O O . GLY A 1 84 ? 22.371 1.166 -40.569 1.00 49.91 84 GLY A O 1
ATOM 631 N N . GLN A 1 85 ? 21.167 0.890 -42.458 1.00 51.28 85 GLN A N 1
ATOM 632 C CA . GLN A 1 85 ? 20.301 -0.264 -42.175 1.00 51.28 85 GLN A CA 1
ATOM 633 C C . GLN A 1 85 ? 20.304 -0.842 -40.746 1.00 51.28 85 GLN A C 1
ATOM 635 O O . GLN A 1 85 ? 21.167 -1.626 -40.362 1.00 51.28 85 GLN A O 1
ATOM 640 N N . GLY A 1 86 ? 19.227 -0.584 -40.005 1.00 44.69 86 GLY A N 1
ATOM 641 C CA . GLY A 1 86 ? 18.982 -1.271 -38.737 1.00 44.69 86 GLY A CA 1
ATOM 642 C C . GLY A 1 86 ? 17.598 -1.031 -38.157 1.00 44.69 86 GLY A C 1
ATOM 643 O O . GLY A 1 86 ? 17.457 -0.930 -36.943 1.00 44.69 86 GLY A O 1
ATOM 644 N N . LEU A 1 87 ? 16.574 -0.909 -39.008 1.00 47.59 87 LEU A N 1
ATOM 645 C CA . LEU A 1 87 ? 15.179 -0.749 -38.604 1.00 47.59 87 LEU A CA 1
ATOM 646 C C . LEU A 1 87 ? 14.668 -2.046 -37.944 1.00 47.59 87 LEU A C 1
ATOM 648 O O . LEU A 1 87 ? 13.920 -2.818 -38.540 1.00 47.59 87 LEU A O 1
ATOM 652 N N . ARG A 1 88 ? 15.066 -2.312 -36.696 1.00 56.34 88 ARG A N 1
ATOM 653 C CA . ARG A 1 88 ? 14.385 -3.296 -35.850 1.00 56.34 88 ARG A CA 1
ATOM 654 C C . ARG A 1 88 ? 13.086 -2.663 -35.376 1.00 56.34 88 ARG A C 1
ATOM 656 O O . ARG A 1 88 ? 13.017 -2.045 -34.319 1.00 56.34 88 ARG A O 1
ATOM 663 N N . ARG A 1 89 ? 12.069 -2.792 -36.230 1.00 47.19 89 ARG A N 1
ATOM 664 C CA . ARG A 1 89 ? 10.666 -2.559 -35.898 1.00 47.19 89 ARG A CA 1
ATOM 665 C C . ARG A 1 89 ? 10.356 -3.202 -34.548 1.00 47.19 89 ARG A C 1
ATOM 667 O O . ARG A 1 89 ? 10.502 -4.409 -34.370 1.00 47.19 89 ARG A O 1
ATOM 674 N N . THR A 1 90 ? 9.885 -2.370 -33.635 1.00 48.25 90 THR A N 1
ATOM 675 C CA . THR A 1 90 ? 9.028 -2.730 -32.513 1.00 48.25 90 THR A CA 1
ATOM 676 C C . THR A 1 90 ? 7.908 -3.638 -33.019 1.00 48.25 90 THR A C 1
ATOM 678 O O . THR A 1 90 ? 7.006 -3.212 -33.741 1.00 48.25 90 THR A O 1
ATOM 681 N N . GLY A 1 91 ? 7.997 -4.921 -32.677 1.00 41.78 91 GLY A N 1
ATOM 682 C CA . GLY A 1 91 ? 6.938 -5.891 -32.905 1.00 41.78 91 GLY A CA 1
ATOM 683 C C . GLY A 1 91 ? 5.764 -5.598 -31.980 1.00 41.78 91 GLY A C 1
ATOM 684 O O . GLY A 1 91 ? 5.728 -6.070 -30.849 1.00 41.78 91 GLY A O 1
ATOM 685 N N . SER A 1 92 ? 4.804 -4.823 -32.481 1.00 54.38 92 SER A N 1
ATOM 686 C CA . SER A 1 92 ? 3.404 -4.928 -32.077 1.00 54.38 92 SER A CA 1
ATOM 687 C C . SER A 1 92 ? 2.895 -6.289 -32.559 1.00 54.38 92 SER A C 1
ATOM 689 O O . SER A 1 92 ? 2.575 -6.465 -33.733 1.00 54.38 92 SER A O 1
ATOM 691 N N . GLY A 1 93 ? 2.951 -7.285 -31.676 1.00 40.03 93 GLY A N 1
ATOM 692 C CA . GLY A 1 93 ? 2.503 -8.650 -31.932 1.00 40.03 93 GLY A CA 1
ATOM 693 C C . GLY A 1 93 ? 1.122 -8.897 -31.340 1.00 40.03 93 GLY A C 1
ATOM 694 O O . GLY A 1 93 ? 1.009 -9.518 -30.288 1.00 40.03 93 GLY A O 1
ATOM 695 N N . ASN A 1 94 ? 0.080 -8.439 -32.035 1.00 53.34 94 ASN A N 1
ATOM 696 C CA . ASN A 1 94 ? -1.213 -9.118 -32.010 1.00 53.34 94 ASN A CA 1
ATOM 697 C C . ASN A 1 94 ? -1.067 -10.381 -32.870 1.00 53.34 94 ASN A C 1
ATOM 699 O O . ASN A 1 94 ? -1.125 -10.290 -34.094 1.00 53.34 94 ASN A O 1
ATOM 703 N N . SER A 1 95 ? -0.892 -11.544 -32.242 1.00 45.94 95 SER A N 1
ATOM 704 C CA . SER A 1 95 ? -0.887 -12.831 -32.945 1.00 45.94 95 SER A CA 1
ATOM 705 C C . SER A 1 95 ? -1.850 -13.801 -32.273 1.00 45.94 95 SER A C 1
ATOM 707 O O . SER A 1 95 ? -1.559 -14.417 -31.250 1.00 45.94 95 SER A O 1
ATOM 709 N N . PHE A 1 96 ? -3.024 -13.903 -32.891 1.00 47.34 96 PHE A N 1
ATOM 710 C CA . PHE A 1 96 ? -3.878 -15.081 -32.875 1.00 47.34 96 PHE A CA 1
ATOM 711 C C . PHE A 1 96 ? -3.068 -16.338 -33.238 1.00 47.34 96 PHE A C 1
ATOM 713 O O . PHE A 1 96 ? -2.416 -16.360 -34.275 1.00 47.34 96 PHE A O 1
ATOM 720 N N . GLY A 1 97 ? -3.230 -17.398 -32.444 1.00 46.84 97 GLY A N 1
ATOM 721 C CA . GLY A 1 97 ? -3.302 -18.773 -32.943 1.00 46.84 97 GLY A CA 1
ATOM 722 C C . GLY A 1 97 ? -2.004 -19.535 -33.248 1.00 46.84 97 GLY A C 1
ATOM 723 O O . GLY A 1 97 ? -1.129 -19.078 -33.967 1.00 46.84 97 GLY A O 1
ATOM 724 N N . ALA A 1 98 ? -2.030 -20.794 -32.799 1.00 49.78 98 ALA A N 1
ATOM 725 C CA . ALA A 1 98 ? -1.258 -21.954 -33.254 1.00 49.78 98 ALA A CA 1
ATOM 726 C C . ALA A 1 98 ? 0.144 -22.203 -32.655 1.00 49.78 98 ALA A C 1
ATOM 728 O O . ALA A 1 98 ? 1.136 -21.574 -32.989 1.00 49.78 98 ALA A O 1
ATOM 729 N N . ALA A 1 99 ? 0.162 -23.255 -31.825 1.00 51.62 99 ALA A N 1
ATOM 730 C CA . ALA A 1 99 ? 1.150 -24.333 -31.779 1.00 51.62 99 ALA A CA 1
ATOM 731 C C . ALA A 1 99 ? 2.641 -23.965 -31.680 1.00 51.62 99 ALA A C 1
ATOM 733 O O . ALA A 1 99 ? 3.312 -23.673 -32.663 1.00 51.62 99 ALA A O 1
ATOM 734 N N . GLY A 1 100 ? 3.199 -24.164 -30.486 1.00 41.75 100 GLY A N 1
ATOM 735 C CA . GLY A 1 100 ? 4.643 -24.237 -30.297 1.00 41.75 100 GLY A CA 1
ATOM 736 C C . GLY A 1 100 ? 4.986 -24.608 -28.865 1.00 41.75 100 GLY A C 1
ATOM 737 O O . GLY A 1 100 ? 5.052 -23.742 -28.000 1.00 41.75 100 GLY A O 1
ATOM 738 N N . GLY A 1 101 ? 5.168 -25.905 -28.605 1.00 54.59 101 GLY A N 1
ATOM 739 C CA . GLY A 1 101 ? 5.712 -26.391 -27.343 1.00 54.59 101 GLY A CA 1
ATOM 740 C C . GLY A 1 101 ? 7.124 -25.843 -27.144 1.00 54.59 101 GLY A C 1
ATOM 741 O O . GLY A 1 101 ? 8.036 -26.188 -27.889 1.00 54.59 101 GLY A O 1
ATOM 742 N N . GLY A 1 102 ? 7.288 -24.975 -26.150 1.00 43.25 102 GLY A N 1
ATOM 743 C CA . GLY A 1 102 ? 8.571 -24.424 -25.730 1.00 43.25 102 GLY A CA 1
ATOM 744 C C . GLY A 1 102 ? 8.806 -24.768 -24.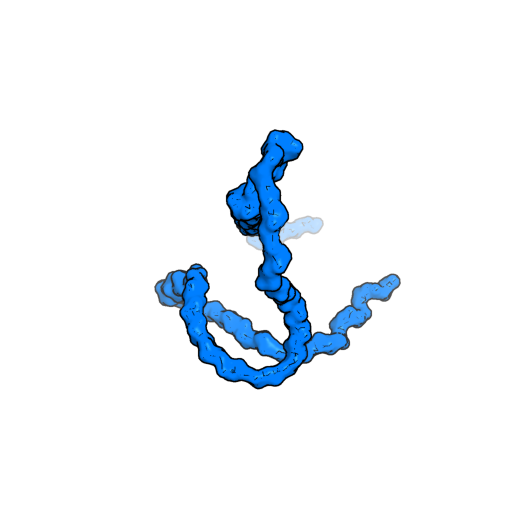268 1.00 43.25 102 GLY A C 1
ATOM 745 O O . GLY A 1 102 ? 8.008 -24.407 -23.405 1.00 43.25 102 GLY A O 1
ATOM 746 N N . MET A 1 103 ? 9.877 -25.514 -24.008 1.00 49.06 103 MET A N 1
ATOM 747 C CA . MET A 1 103 ? 10.271 -25.977 -22.681 1.00 49.06 103 MET A CA 1
ATOM 748 C C . MET A 1 103 ? 10.471 -24.792 -21.728 1.00 49.06 103 MET A C 1
ATOM 750 O O . MET A 1 103 ? 11.244 -23.872 -21.991 1.00 49.06 103 MET A O 1
ATOM 754 N N . HIS A 1 104 ? 9.742 -24.836 -20.616 1.00 44.62 104 HIS A N 1
ATOM 755 C CA . HIS A 1 104 ? 9.734 -23.828 -19.567 1.00 44.62 104 HIS A CA 1
ATOM 756 C C . HIS A 1 104 ? 11.016 -23.945 -18.729 1.00 44.62 104 HIS A C 1
ATOM 758 O O . HIS A 1 104 ? 11.095 -24.748 -17.802 1.00 44.62 104 HIS A O 1
ATOM 764 N N . MET A 1 105 ? 12.035 -23.151 -19.066 1.00 46.47 105 MET A N 1
ATOM 765 C CA . MET A 1 105 ? 13.159 -22.887 -18.167 1.00 46.47 105 MET A CA 1
ATOM 766 C C . MET A 1 105 ? 12.650 -22.024 -17.009 1.00 46.47 105 MET A C 1
ATOM 768 O O . MET A 1 105 ? 12.327 -20.849 -17.183 1.00 46.47 105 MET A O 1
ATOM 772 N N . GLY A 1 106 ? 12.543 -22.649 -15.837 1.00 52.09 106 GLY A N 1
ATOM 773 C CA . GLY A 1 106 ? 12.144 -22.018 -14.587 1.00 52.09 106 GLY A CA 1
ATOM 774 C C . GLY A 1 106 ? 13.127 -20.927 -14.175 1.00 52.09 106 GLY A C 1
ATOM 775 O O . GLY A 1 106 ? 14.197 -21.203 -13.641 1.00 52.09 106 GLY A O 1
ATOM 776 N N . GLY A 1 107 ? 12.734 -19.675 -14.400 1.00 42.19 107 GLY A N 1
ATOM 777 C CA . GLY A 1 107 ? 13.338 -18.509 -13.771 1.00 42.19 107 GLY A CA 1
ATOM 778 C C . GLY A 1 107 ? 12.731 -18.316 -12.387 1.00 42.19 107 GLY A C 1
ATOM 779 O O . GLY A 1 107 ? 11.565 -17.943 -12.268 1.00 42.19 107 GLY A O 1
ATOM 780 N N . GLY A 1 108 ? 13.521 -18.603 -11.351 1.00 47.94 108 GLY A N 1
ATOM 781 C CA . GLY A 1 108 ? 13.162 -18.433 -9.947 1.00 47.94 108 GLY A CA 1
ATOM 782 C C . GLY A 1 108 ? 12.759 -16.996 -9.626 1.00 47.94 108 GLY A C 1
ATOM 783 O O . GLY A 1 108 ? 13.600 -16.135 -9.380 1.00 47.94 108 GLY A O 1
ATOM 784 N N . GLY A 1 109 ? 11.451 -16.749 -9.602 1.00 39.91 109 GLY A N 1
ATOM 785 C CA . GLY A 1 109 ? 10.871 -15.594 -8.934 1.00 39.91 109 GLY A CA 1
ATOM 786 C C . GLY A 1 109 ? 10.936 -15.819 -7.428 1.00 39.91 109 GLY A C 1
ATOM 787 O O . GLY A 1 109 ? 10.364 -16.790 -6.935 1.00 39.91 109 GLY A O 1
ATOM 788 N N . GLY A 1 110 ? 11.652 -14.943 -6.716 1.00 45.16 110 GLY A N 1
ATOM 789 C CA . GLY A 1 110 ? 11.802 -14.954 -5.260 1.00 45.16 110 GLY A CA 1
ATOM 790 C C . GLY A 1 110 ? 10.453 -15.100 -4.562 1.00 45.16 110 GLY A C 1
ATOM 791 O O . GLY A 1 110 ? 9.660 -14.161 -4.472 1.00 45.16 110 GLY A O 1
ATOM 792 N N . ASN A 1 111 ? 10.190 -16.322 -4.111 1.00 45.22 111 ASN A N 1
ATOM 793 C CA . ASN A 1 111 ? 8.893 -16.755 -3.641 1.00 45.22 111 ASN A CA 1
ATOM 794 C C . ASN A 1 111 ? 8.818 -16.541 -2.127 1.00 45.22 111 ASN A C 1
ATOM 796 O O . ASN A 1 111 ? 8.968 -17.471 -1.343 1.00 45.22 111 ASN A O 1
ATOM 800 N N . SER A 1 112 ? 8.500 -15.315 -1.715 1.00 51.47 112 SER A N 1
ATOM 801 C CA . SER A 1 112 ? 8.083 -14.985 -0.337 1.00 51.47 112 SER A CA 1
ATOM 802 C C . SER A 1 112 ? 6.826 -15.762 0.116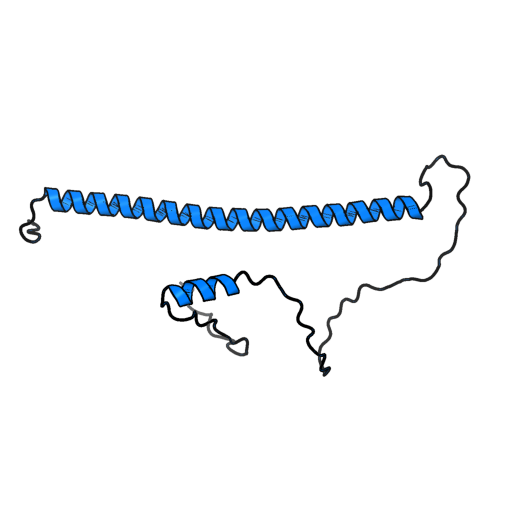 1.00 51.47 112 SER A C 1
ATOM 804 O O . SER A 1 112 ? 6.387 -15.663 1.260 1.00 51.47 112 SER A O 1
ATOM 806 N N . SER A 1 113 ? 6.238 -16.578 -0.765 1.00 54.53 113 SER A N 1
ATOM 807 C CA . SER A 1 113 ? 5.184 -17.542 -0.449 1.00 54.53 113 SER A CA 1
ATOM 808 C C . SER A 1 113 ? 5.716 -18.839 0.192 1.00 54.53 113 SER A C 1
ATOM 810 O O . SER A 1 113 ? 4.978 -19.503 0.919 1.00 54.53 113 SER A O 1
ATOM 812 N N . GLN A 1 114 ? 6.988 -19.201 -0.017 1.00 58.38 114 GLN A N 1
ATOM 813 C CA . GLN A 1 114 ? 7.535 -20.484 0.443 1.00 58.38 114 GLN A CA 1
ATOM 814 C C . GLN A 1 114 ? 7.801 -20.494 1.961 1.00 58.38 114 GLN A C 1
ATOM 816 O O . GLN A 1 114 ? 7.434 -21.457 2.638 1.00 58.38 114 GLN A O 1
ATOM 821 N N . ASP A 1 115 ? 8.301 -19.384 2.514 1.00 58.69 115 ASP A N 1
ATOM 822 C CA . ASP A 1 115 ? 8.551 -19.224 3.959 1.00 58.69 115 ASP A CA 1
ATOM 823 C C . ASP A 1 115 ? 7.254 -19.248 4.782 1.00 58.69 115 ASP A C 1
ATOM 825 O O . ASP A 1 115 ? 7.184 -19.822 5.872 1.00 58.69 115 ASP A O 1
ATOM 829 N N . ASN A 1 116 ? 6.177 -18.695 4.218 1.00 62.81 116 ASN A N 1
ATOM 830 C CA . ASN A 1 116 ? 4.856 -18.693 4.846 1.00 62.81 116 ASN A CA 1
ATOM 831 C C . ASN A 1 116 ? 4.273 -20.108 4.988 1.00 62.81 116 ASN A C 1
ATOM 833 O O . ASN A 1 116 ? 3.562 -20.388 5.955 1.00 62.81 116 ASN A O 1
ATOM 837 N N . ASN A 1 117 ? 4.590 -21.017 4.062 1.00 68.44 117 ASN A N 1
ATOM 838 C CA . ASN A 1 117 ? 4.156 -22.410 4.156 1.00 68.44 117 ASN A CA 1
ATOM 839 C C . ASN A 1 117 ? 4.919 -23.182 5.242 1.00 68.44 117 ASN A C 1
ATOM 841 O O . ASN A 1 117 ? 4.320 -24.018 5.921 1.00 68.44 117 ASN A O 1
ATOM 845 N N . ALA A 1 118 ? 6.204 -22.885 5.455 1.00 71.69 118 ALA A N 1
ATOM 846 C CA . ALA A 1 118 ? 6.999 -23.520 6.506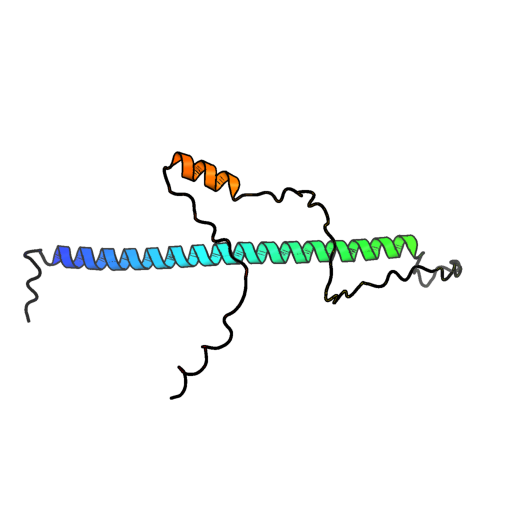 1.00 71.69 118 ALA A CA 1
ATOM 847 C C . ALA A 1 118 ? 6.516 -23.122 7.912 1.00 71.69 118 ALA A C 1
ATOM 849 O O . ALA A 1 118 ? 6.299 -23.991 8.758 1.00 71.69 118 ALA A O 1
ATOM 850 N N . LEU A 1 119 ? 6.256 -21.829 8.141 1.00 74.62 119 LEU A N 1
ATOM 851 C CA . LEU A 1 119 ? 5.711 -21.337 9.412 1.00 74.62 119 LEU A CA 1
ATOM 852 C C . LEU A 1 119 ? 4.331 -21.939 9.711 1.00 74.62 119 LEU A C 1
ATOM 854 O O . LEU A 1 119 ? 4.094 -22.421 10.816 1.00 74.62 119 LEU A O 1
ATOM 858 N N . ARG A 1 120 ? 3.440 -22.008 8.713 1.00 72.88 120 ARG A N 1
ATOM 859 C CA . ARG A 1 120 ? 2.111 -22.632 8.863 1.00 72.88 120 ARG A CA 1
ATOM 860 C C . ARG A 1 120 ? 2.184 -24.113 9.229 1.00 72.88 120 ARG A C 1
ATOM 862 O O . ARG A 1 120 ? 1.383 -24.566 10.043 1.00 72.88 120 ARG A O 1
ATOM 869 N N . LYS A 1 121 ? 3.162 -24.841 8.676 1.00 75.81 121 LYS A N 1
ATOM 870 C CA . LYS A 1 121 ? 3.408 -26.252 9.002 1.00 75.81 121 LYS A CA 1
ATOM 871 C C . LYS A 1 121 ? 3.864 -26.437 10.452 1.00 75.81 121 LYS A C 1
ATOM 873 O O . LYS A 1 121 ? 3.437 -27.393 11.087 1.00 75.81 121 LYS A O 1
ATOM 878 N N . MET A 1 122 ? 4.673 -25.519 10.989 1.00 78.50 122 MET A N 1
ATOM 879 C CA . MET A 1 122 ? 5.063 -25.539 12.408 1.00 78.50 122 MET A CA 1
ATOM 880 C C . MET A 1 122 ? 3.912 -25.151 13.349 1.00 78.50 122 MET A C 1
ATOM 882 O O . MET A 1 122 ? 3.837 -25.660 14.460 1.00 78.50 122 MET A O 1
ATOM 886 N N . LEU A 1 123 ? 2.992 -24.296 12.895 1.00 79.00 123 LEU A N 1
ATOM 887 C CA . LEU A 1 123 ? 1.812 -23.841 13.645 1.00 79.00 123 LEU A CA 1
ATOM 888 C C . LEU A 1 123 ? 0.587 -24.770 13.525 1.00 79.00 123 LEU A C 1
ATOM 890 O O . LEU A 1 123 ? -0.476 -24.439 14.045 1.00 79.00 123 LEU A O 1
ATOM 894 N N . GLY A 1 124 ? 0.696 -25.907 12.826 1.00 79.12 124 GLY A N 1
ATOM 895 C CA . GLY A 1 124 ? -0.414 -26.854 12.649 1.00 79.12 124 GLY A CA 1
ATOM 896 C C . GLY A 1 124 ? -1.609 -26.292 11.867 1.00 79.12 124 GLY A C 1
ATOM 897 O O . GLY A 1 124 ? -2.712 -26.827 11.957 1.00 79.12 124 GLY A O 1
ATOM 898 N N . MET A 1 125 ? -1.419 -25.210 11.106 1.00 76.12 125 MET A N 1
ATOM 899 C CA . MET A 1 125 ? -2.496 -24.599 10.329 1.00 76.12 125 MET A CA 1
ATOM 900 C C . MET A 1 125 ? -2.682 -25.327 8.988 1.00 76.12 125 MET A C 1
ATOM 902 O O . MET A 1 125 ? -1.689 -25.674 8.340 1.00 76.12 125 MET A O 1
ATOM 906 N N . PRO A 1 126 ? -3.929 -25.521 8.518 1.00 64.56 126 PRO A N 1
ATOM 907 C CA . PRO A 1 126 ? -4.187 -26.139 7.223 1.00 64.56 126 PRO A CA 1
ATOM 908 C C . PRO A 1 126 ? -3.579 -25.308 6.076 1.00 64.56 126 PRO A C 1
ATOM 910 O O . PRO A 1 126 ? -3.501 -24.073 6.172 1.00 64.56 126 PRO A O 1
ATOM 913 N N . PRO A 1 127 ? -3.132 -25.963 4.985 1.00 68.00 127 PRO A N 1
ATOM 914 C CA . PRO A 1 127 ? -2.567 -25.266 3.839 1.00 68.00 127 PRO A CA 1
ATOM 915 C C . PRO A 1 127 ? -3.611 -24.314 3.256 1.00 68.00 127 PRO A C 1
ATOM 917 O O . PRO A 1 127 ? -4.778 -24.672 3.096 1.00 68.00 127 PRO A O 1
ATOM 920 N N . ALA A 1 128 ? -3.190 -23.088 2.937 1.00 63.94 128 ALA A N 1
ATOM 921 C CA . ALA A 1 128 ? -4.035 -22.179 2.182 1.00 63.94 128 ALA A CA 1
ATOM 922 C C . ALA A 1 128 ? -4.290 -22.836 0.823 1.00 63.94 128 ALA A C 1
ATOM 924 O O . ALA A 1 128 ? -3.357 -23.045 0.046 1.00 63.94 128 ALA A O 1
ATOM 925 N N . GLN A 1 129 ? -5.541 -23.217 0.572 1.00 60.16 129 GLN A N 1
ATOM 926 C CA . GLN A 1 129 ? -5.988 -23.713 -0.717 1.00 60.16 129 GLN A CA 1
ATOM 927 C C . GLN A 1 129 ? -5.843 -22.555 -1.709 1.00 60.16 129 GLN A C 1
ATOM 929 O O . GLN A 1 129 ? -6.742 -21.737 -1.880 1.00 60.16 129 GLN A O 1
ATOM 934 N N . ASN A 1 130 ? -4.653 -22.436 -2.301 1.00 53.88 130 ASN A N 1
ATOM 935 C CA . ASN A 1 130 ? -4.406 -21.576 -3.443 1.00 53.88 130 ASN A CA 1
ATOM 936 C C . ASN A 1 130 ? -5.315 -22.094 -4.558 1.00 53.88 130 ASN A C 1
ATOM 938 O O . ASN A 1 130 ? -5.004 -23.090 -5.209 1.00 53.88 130 ASN A O 1
ATOM 942 N N . GLY A 1 131 ? -6.478 -21.459 -4.706 1.00 45.59 131 GLY A N 1
ATOM 943 C CA . GLY A 1 131 ? -7.453 -21.764 -5.740 1.00 45.59 131 GLY A CA 1
ATOM 944 C C . GLY A 1 131 ? -6.817 -21.627 -7.117 1.00 45.59 131 GLY A C 1
ATOM 945 O O . GLY A 1 131 ? -6.674 -20.527 -7.645 1.00 45.59 131 GLY A O 1
ATOM 946 N N . MET A 1 132 ? -6.433 -22.759 -7.699 1.00 51.22 132 MET A N 1
ATOM 947 C CA . MET A 1 132 ? -6.268 -22.893 -9.136 1.00 51.22 132 MET A CA 1
ATOM 948 C C . MET A 1 132 ? -7.654 -22.968 -9.772 1.00 51.22 132 MET A C 1
ATOM 950 O O . MET A 1 132 ? -8.382 -23.918 -9.510 1.00 51.22 132 MET A O 1
ATOM 954 N N . ALA A 1 133 ? -7.979 -22.003 -10.630 1.00 45.91 133 ALA A N 1
ATOM 955 C CA . ALA A 1 133 ? -8.626 -22.246 -11.921 1.00 45.91 133 ALA A CA 1
ATOM 956 C C . ALA A 1 133 ? -8.781 -20.914 -12.669 1.00 45.91 133 ALA A C 1
ATOM 958 O O . ALA A 1 133 ? -9.728 -20.160 -12.462 1.00 45.91 133 ALA A O 1
ATOM 959 N N . GLY A 1 134 ? -7.853 -20.635 -13.583 1.00 47.28 134 GLY A N 1
ATOM 960 C CA . GLY A 1 134 ? -8.239 -19.917 -14.789 1.00 47.28 134 GLY A CA 1
ATOM 961 C C . GLY A 1 134 ? -9.100 -20.849 -15.641 1.00 47.28 134 GLY A C 1
ATOM 962 O O . GLY A 1 134 ? -8.739 -22.011 -15.816 1.00 47.28 134 GLY A O 1
ATOM 963 N N . GLY A 1 135 ? -10.210 -20.347 -16.186 1.00 43.72 135 GLY A N 1
ATOM 964 C CA . GLY A 1 135 ? -10.902 -21.035 -17.274 1.00 43.72 135 GLY A CA 1
ATOM 965 C C . GLY A 1 135 ? -12.416 -20.855 -17.337 1.00 43.72 135 GLY A C 1
ATOM 966 O O . GLY A 1 135 ? -13.143 -21.631 -16.741 1.00 43.72 135 GLY A O 1
ATOM 967 N N . ARG A 1 136 ? -12.830 -19.940 -18.225 1.00 47.44 136 ARG A N 1
ATOM 968 C CA . ARG A 1 136 ? -13.998 -20.034 -19.125 1.00 47.44 136 ARG A CA 1
ATOM 969 C C . ARG A 1 136 ? -15.411 -19.945 -18.519 1.00 47.44 136 ARG A C 1
ATOM 971 O O . ARG A 1 136 ? -15.910 -20.888 -17.927 1.00 47.44 136 ARG A O 1
ATOM 978 N N . GLY A 1 137 ? -16.101 -18.864 -18.898 1.00 48.41 137 GLY A N 1
ATOM 979 C CA . GLY A 1 137 ? -17.537 -18.888 -19.189 1.00 48.41 137 GLY A CA 1
ATOM 980 C C . GLY A 1 137 ? -18.471 -18.551 -18.031 1.00 48.41 137 GLY A C 1
ATOM 981 O O . GLY A 1 137 ? -19.020 -19.449 -17.414 1.00 48.41 137 GLY A O 1
ATOM 982 N N . MET A 1 138 ? -18.719 -17.258 -17.817 1.00 45.91 138 MET A N 1
ATOM 983 C CA . MET A 1 138 ? -20.040 -16.748 -17.429 1.00 45.91 138 MET A CA 1
ATOM 984 C C . MET A 1 138 ? -20.159 -15.300 -17.905 1.00 45.91 138 MET A C 1
ATOM 986 O O . MET A 1 138 ? -19.992 -14.338 -17.157 1.00 45.91 138 MET A O 1
ATOM 990 N N . ASP A 1 139 ? -20.413 -15.175 -19.204 1.00 49.34 139 ASP A N 1
ATOM 991 C CA . ASP A 1 139 ? -21.216 -14.089 -19.742 1.00 49.34 139 ASP A CA 1
ATOM 992 C C . ASP A 1 139 ? -22.583 -14.059 -19.029 1.00 49.34 139 ASP A C 1
ATOM 994 O O . ASP A 1 139 ? -23.230 -15.094 -18.872 1.00 49.34 139 ASP A O 1
ATOM 998 N N . GLY A 1 140 ? -23.052 -12.867 -18.649 1.00 54.19 140 GLY A N 1
ATOM 999 C CA . GLY A 1 140 ? -24.476 -12.561 -18.818 1.00 54.19 140 GLY A CA 1
ATOM 1000 C C . GLY A 1 140 ? -25.448 -12.632 -17.635 1.00 54.19 140 GLY A C 1
ATOM 1001 O O . GLY A 1 140 ? -26.590 -12.996 -17.877 1.00 54.19 140 GLY A O 1
ATOM 1002 N N . MET A 1 141 ? -25.107 -12.215 -16.406 1.00 55.41 141 MET A N 1
ATOM 1003 C CA . MET A 1 141 ? -26.140 -11.938 -15.372 1.00 55.41 141 MET A CA 1
ATOM 1004 C C . MET A 1 141 ? -25.811 -10.740 -14.460 1.00 55.41 141 MET A C 1
ATOM 1006 O O . MET A 1 141 ? -25.741 -10.864 -13.239 1.00 55.41 141 MET A O 1
ATOM 1010 N N . ARG A 1 142 ? -25.586 -9.556 -15.041 1.00 49.25 142 ARG A N 1
ATOM 1011 C CA . ARG A 1 142 ? -25.503 -8.288 -14.285 1.00 49.25 142 ARG A CA 1
ATOM 1012 C C . ARG A 1 142 ? -26.190 -7.126 -15.010 1.00 49.25 142 ARG A C 1
ATOM 1014 O O . ARG A 1 142 ? -25.609 -6.059 -15.145 1.00 49.25 142 ARG A O 1
ATOM 1021 N N . ASN A 1 143 ? -27.429 -7.341 -15.438 1.00 55.31 143 ASN A N 1
ATOM 1022 C CA . ASN A 1 143 ? -28.397 -6.264 -15.645 1.00 55.31 143 ASN A CA 1
ATOM 1023 C C . ASN A 1 143 ? -29.579 -6.523 -14.694 1.00 55.31 143 ASN A C 1
ATOM 1025 O O . ASN A 1 143 ? -29.889 -7.681 -14.431 1.00 55.31 143 ASN A O 1
ATOM 1029 N N . ASP A 1 144 ? -30.183 -5.449 -14.181 1.00 55.53 144 ASP A N 1
ATOM 1030 C CA . ASP A 1 144 ? -31.441 -5.405 -13.408 1.00 55.53 144 ASP A CA 1
ATOM 1031 C C . ASP A 1 144 ? -31.378 -5.501 -11.873 1.00 55.53 144 ASP A C 1
ATOM 1033 O O . ASP A 1 144 ? -32.085 -6.286 -11.247 1.00 55.53 144 ASP A O 1
ATOM 1037 N N . LEU A 1 145 ? -30.616 -4.607 -11.225 1.00 57.50 145 LEU A N 1
ATOM 1038 C CA . LEU A 1 145 ? -30.929 -4.236 -9.829 1.00 57.50 145 LEU A CA 1
ATOM 1039 C C . LEU A 1 145 ? -30.827 -2.731 -9.517 1.00 57.50 145 LEU A C 1
ATOM 1041 O O . LEU A 1 145 ? -30.846 -2.337 -8.356 1.00 57.50 145 LEU A O 1
ATOM 1045 N N . PHE A 1 146 ? -30.758 -1.878 -10.542 1.00 58.97 146 PHE A N 1
ATOM 1046 C CA . PHE A 1 146 ? -30.830 -0.421 -10.388 1.00 58.97 146 PHE A CA 1
ATOM 1047 C C . PHE A 1 146 ? -31.692 0.202 -11.495 1.00 58.97 146 PHE A C 1
ATOM 1049 O O . PHE A 1 146 ? -31.185 0.875 -12.384 1.00 58.97 146 PHE A O 1
ATOM 1056 N N . SER A 1 147 ? -33.002 -0.031 -11.420 1.00 47.84 147 SER A N 1
ATOM 1057 C CA . SER A 1 147 ? -34.018 0.872 -11.971 1.00 47.84 147 SER A CA 1
ATOM 1058 C C . SER A 1 147 ? -35.132 1.003 -10.933 1.00 47.84 147 SER A C 1
ATOM 1060 O O . SER A 1 147 ? -36.018 0.156 -10.838 1.00 47.84 147 SER A O 1
ATOM 1062 N N . MET A 1 148 ? -35.001 2.039 -10.106 1.00 49.66 148 MET A N 1
ATOM 1063 C CA . MET A 1 148 ? -36.134 2.839 -9.637 1.00 49.66 148 MET A CA 1
ATOM 1064 C C . MET A 1 148 ? -36.366 3.949 -10.658 1.00 49.66 148 MET A C 1
ATOM 1066 O O . MET A 1 148 ? -35.357 4.379 -11.266 1.00 49.66 148 MET A O 1
#

Organism: Gonium pectorale (NCBI:txid33097)

Sequence (148 aa):
MKLLLCGQAPETAFASALASVQFYVAQQQLQSELKETQLTKKIGKVQDACRKKLEEVHNGYVQVRFLGGSLDPNSPGGALGTVGQGLRRTGSGNSFGAAGGGMHMGGGGGNSSQDNNALRKMLGMPPAQNGMAGGRGMDGMRNDLFSM